Protein AF-A0A564Q5Y2-F1 (afdb_monomer)

Radius of gyration: 19.02 Å; Cα contacts (8 Å, |Δi|>4): 29; chains: 1; bounding box: 47×37×49 Å

Structure (mmCIF, N/CA/C/O backbone):
data_AF-A0A564Q5Y2-F1
#
_entry.id   AF-A0A564Q5Y2-F1
#
loop_
_atom_site.group_PDB
_atom_site.id
_atom_site.type_symbol
_atom_site.label_atom_id
_atom_site.label_alt_id
_atom_site.label_comp_id
_atom_site.label_asym_id
_atom_site.label_entity_id
_atom_site.label_seq_id
_atom_site.pdbx_PDB_ins_code
_atom_site.Cartn_x
_atom_site.Cartn_y
_atom_site.Cartn_z
_atom_site.occupancy
_atom_site.B_iso_or_equiv
_atom_site.auth_seq_id
_atom_site.auth_comp_id
_atom_site.auth_asym_id
_atom_site.auth_atom_id
_atom_site.pdbx_PDB_model_num
ATOM 1 N N . MET A 1 1 ? 5.763 -8.599 31.484 1.00 76.31 1 MET A N 1
ATOM 2 C CA . MET A 1 1 ? 4.288 -8.641 31.573 1.00 76.31 1 MET A CA 1
ATOM 3 C C . MET A 1 1 ? 3.766 -7.640 30.568 1.00 76.31 1 MET A C 1
ATOM 5 O O . MET A 1 1 ? 4.213 -6.505 30.619 1.00 76.31 1 MET A O 1
ATOM 9 N N . VAL A 1 2 ? 2.925 -8.085 29.642 1.00 80.00 2 VAL A N 1
ATOM 10 C CA . VAL A 1 2 ? 2.326 -7.241 28.600 1.00 80.00 2 VAL A CA 1
ATOM 11 C C . VAL A 1 2 ? 1.154 -6.483 29.225 1.00 80.00 2 VAL A C 1
ATOM 13 O O . VAL A 1 2 ? 0.372 -7.089 29.963 1.00 80.00 2 VAL A O 1
ATOM 16 N N . ASN A 1 3 ? 1.051 -5.175 29.008 1.00 93.44 3 ASN A N 1
ATOM 17 C CA . ASN A 1 3 ? -0.050 -4.384 29.552 1.00 93.44 3 ASN A CA 1
ATOM 18 C C . ASN A 1 3 ? -1.359 -4.634 28.765 1.00 93.44 3 ASN A C 1
ATOM 20 O O . ASN A 1 3 ? -1.361 -5.228 27.687 1.00 93.44 3 ASN A O 1
ATOM 24 N N . GLN A 1 4 ? -2.499 -4.199 29.308 1.00 89.94 4 GLN A N 1
ATOM 25 C CA . GLN A 1 4 ? -3.811 -4.475 28.705 1.00 89.94 4 GLN A CA 1
ATOM 26 C C . GLN A 1 4 ? -3.969 -3.875 27.295 1.00 89.94 4 GLN A C 1
ATOM 28 O O . GLN A 1 4 ? -4.650 -4.468 26.463 1.00 89.94 4 GLN A O 1
ATOM 33 N N . GLN A 1 5 ? -3.339 -2.730 27.008 1.00 8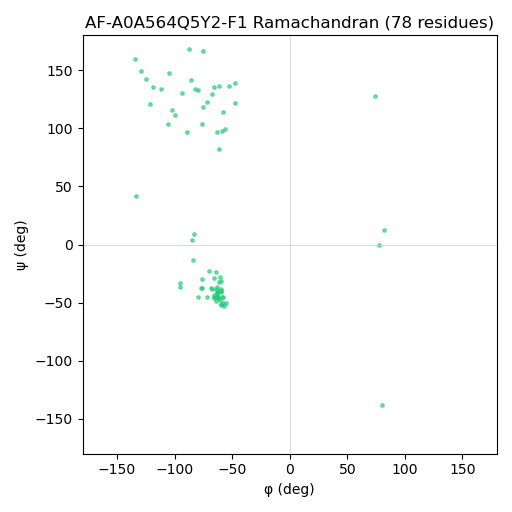7.75 5 GLN A N 1
ATOM 34 C CA . GLN A 1 5 ? -3.379 -2.109 25.679 1.00 87.75 5 GLN A CA 1
ATOM 35 C C . GLN A 1 5 ? -2.547 -2.903 24.672 1.00 87.75 5 GLN A C 1
ATOM 37 O O . GLN A 1 5 ? -3.017 -3.200 23.578 1.00 87.75 5 GLN A O 1
ATOM 42 N N . GLU A 1 6 ? -1.340 -3.306 25.059 1.00 88.25 6 GLU A N 1
ATOM 43 C CA . GLU A 1 6 ? -0.471 -4.151 24.241 1.00 88.25 6 GLU A CA 1
ATOM 44 C C . GLU A 1 6 ? -1.139 -5.496 23.930 1.00 88.25 6 GLU A C 1
ATOM 46 O O . GLU A 1 6 ? -1.049 -5.974 22.804 1.00 88.25 6 GLU A O 1
ATOM 51 N N . LYS A 1 7 ? -1.877 -6.081 24.883 1.00 90.44 7 LYS A N 1
ATOM 52 C CA . LYS A 1 7 ? -2.634 -7.318 24.650 1.00 90.44 7 LYS A CA 1
ATOM 53 C C . LYS A 1 7 ? -3.714 -7.143 23.578 1.00 90.44 7 LYS A C 1
ATOM 55 O O . LYS A 1 7 ? -3.811 -7.973 22.685 1.00 90.44 7 LYS A O 1
ATOM 60 N N . VAL A 1 8 ? -4.476 -6.049 23.628 1.00 90.75 8 VAL A N 1
ATOM 61 C CA . VAL A 1 8 ? -5.492 -5.735 22.606 1.00 90.75 8 VAL A CA 1
ATOM 62 C C . VAL A 1 8 ? -4.857 -5.570 21.224 1.00 90.75 8 VAL A C 1
ATOM 64 O O . VAL A 1 8 ? -5.414 -6.045 20.240 1.00 90.75 8 VAL A O 1
ATOM 67 N N . ILE A 1 9 ? -3.688 -4.928 21.146 1.00 87.00 9 ILE A N 1
ATOM 68 C CA . ILE A 1 9 ? -2.949 -4.773 19.887 1.00 87.00 9 ILE A CA 1
ATOM 69 C C . ILE A 1 9 ? -2.508 -6.139 19.358 1.00 87.00 9 ILE A C 1
ATOM 71 O O . ILE A 1 9 ? -2.744 -6.438 18.193 1.00 87.00 9 ILE A O 1
ATOM 75 N N . LEU A 1 10 ? -1.899 -6.971 20.204 1.00 86.81 10 LEU A N 1
ATOM 76 C CA . LEU A 1 10 ? -1.410 -8.293 19.810 1.00 86.81 10 LEU A CA 1
ATOM 77 C C . LEU A 1 10 ? -2.545 -9.223 19.364 1.00 86.81 10 LEU A C 1
ATOM 79 O O . LEU A 1 10 ? -2.388 -9.920 18.367 1.00 86.81 10 LEU A O 1
ATOM 83 N N . ASP A 1 11 ? -3.691 -9.188 20.047 1.00 89.19 11 ASP A N 1
ATOM 84 C CA . ASP A 1 11 ? -4.870 -9.986 19.691 1.00 89.19 11 ASP A CA 1
ATOM 85 C C . ASP A 1 11 ? -5.533 -9.501 18.383 1.00 89.19 11 ASP A C 1
ATOM 87 O O . ASP A 1 11 ? -6.231 -10.264 17.716 1.00 89.19 11 ASP A O 1
ATOM 91 N N . ALA A 1 12 ? -5.315 -8.239 17.995 1.00 86.38 12 ALA A N 1
ATOM 92 C CA . ALA A 1 12 ? -5.821 -7.668 16.747 1.00 86.38 12 ALA A CA 1
ATOM 93 C C . ALA A 1 12 ? -4.922 -7.956 15.529 1.00 86.38 12 ALA A C 1
ATOM 95 O O . ALA A 1 12 ? -5.351 -7.749 14.389 1.00 86.38 12 ALA A O 1
ATOM 96 N N . VAL A 1 13 ? -3.686 -8.421 15.744 1.00 87.12 13 VAL A N 1
ATOM 97 C CA . VAL A 1 13 ? -2.770 -8.785 14.659 1.00 87.12 13 VAL A CA 1
ATOM 98 C C . VAL A 1 13 ? -3.195 -10.125 14.069 1.00 87.12 13 VAL A C 1
ATOM 100 O O . VAL A 1 13 ? -3.166 -11.157 14.731 1.00 87.12 13 VAL A O 1
ATOM 103 N N . ASP A 1 14 ? -3.538 -10.109 12.784 1.00 90.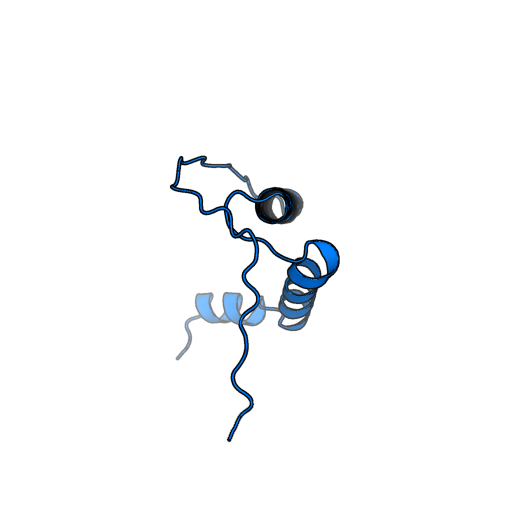19 14 ASP A N 1
ATOM 104 C CA . ASP A 1 14 ? -3.823 -11.306 11.996 1.00 90.19 14 ASP A CA 1
ATOM 105 C C . ASP A 1 14 ? -2.641 -11.583 11.045 1.00 90.19 14 ASP A C 1
ATOM 107 O O . ASP A 1 14 ? -2.503 -10.904 10.016 1.00 90.19 14 ASP A O 1
ATOM 111 N N . PRO A 1 15 ? -1.781 -12.575 11.351 1.00 89.44 15 PRO A N 1
ATOM 112 C CA . PRO A 1 15 ? -0.611 -12.890 10.534 1.00 89.44 15 PRO A CA 1
ATOM 113 C C . PRO A 1 15 ? -0.962 -13.303 9.101 1.00 89.44 15 PRO A C 1
ATOM 115 O O . PRO A 1 15 ? -0.173 -13.084 8.181 1.00 89.44 15 PRO A O 1
ATOM 118 N N . TRP A 1 16 ? -2.145 -13.882 8.881 1.00 90.69 16 TRP A N 1
ATOM 119 C CA . TRP A 1 16 ? -2.575 -14.320 7.555 1.00 90.69 16 TRP A CA 1
ATOM 120 C C . TRP A 1 16 ? -3.001 -13.145 6.688 1.00 90.69 16 TRP A C 1
ATOM 122 O O . TRP A 1 16 ? -2.674 -13.117 5.500 1.00 90.69 16 TRP A O 1
ATOM 132 N N . LYS A 1 17 ? -3.655 -12.138 7.278 1.00 87.31 17 LYS A N 1
ATOM 133 C CA . LYS A 1 17 ? -3.903 -10.867 6.585 1.00 87.31 17 LYS A CA 1
ATOM 134 C C . LYS A 1 17 ? -2.597 -10.163 6.241 1.00 87.31 17 LYS A C 1
ATOM 136 O O . LYS A 1 17 ? -2.458 -9.705 5.112 1.00 87.31 17 LYS A O 1
ATOM 141 N N . MET A 1 18 ? -1.625 -10.136 7.155 1.00 87.06 18 MET A N 1
ATOM 142 C CA . MET A 1 18 ? -0.304 -9.558 6.871 1.00 87.06 18 MET A CA 1
ATOM 143 C C . MET A 1 18 ? 0.384 -10.263 5.696 1.00 87.06 18 MET A C 1
ATOM 145 O O . MET A 1 18 ? 0.860 -9.595 4.783 1.00 87.06 18 MET A O 1
ATOM 149 N N . LEU A 1 19 ? 0.368 -11.599 5.668 1.00 87.81 19 LEU A N 1
ATOM 150 C CA . LEU A 1 19 ? 0.935 -12.378 4.565 1.00 87.81 19 LEU A CA 1
ATOM 151 C C . LEU A 1 19 ? 0.205 -12.135 3.234 1.00 87.81 19 LEU A C 1
ATOM 153 O O . LEU A 1 19 ? 0.838 -12.102 2.181 1.00 87.81 19 LEU A O 1
ATOM 157 N N . ALA A 1 20 ? -1.120 -11.985 3.255 1.00 86.94 20 ALA A N 1
ATOM 158 C CA . ALA A 1 20 ? -1.890 -11.688 2.050 1.00 86.94 20 ALA A CA 1
ATOM 159 C C . ALA A 1 20 ? -1.547 -10.300 1.480 1.00 86.94 20 ALA A C 1
ATOM 161 O O . ALA A 1 20 ? -1.329 -10.178 0.274 1.00 86.94 20 ALA A O 1
ATOM 162 N N . LEU A 1 21 ? -1.436 -9.281 2.341 1.00 84.31 21 LEU A N 1
ATOM 163 C CA . LEU A 1 21 ? -1.007 -7.935 1.941 1.00 84.31 21 LEU A CA 1
ATOM 164 C C . LEU A 1 21 ? 0.429 -7.943 1.391 1.00 84.31 21 LEU A C 1
ATOM 166 O O . LEU A 1 21 ? 0.695 -7.320 0.364 1.00 84.31 21 LEU A O 1
ATOM 170 N N . ASP A 1 22 ? 1.328 -8.697 2.028 1.00 83.88 22 ASP A N 1
ATOM 171 C CA . ASP A 1 22 ? 2.723 -8.834 1.599 1.00 83.88 22 ASP A CA 1
ATOM 172 C C . ASP A 1 22 ? 2.866 -9.544 0.247 1.00 83.88 22 ASP A C 1
ATOM 174 O O . ASP A 1 22 ? 3.792 -9.251 -0.496 1.00 83.88 22 ASP A O 1
ATOM 178 N N . ARG A 1 23 ? 1.937 -10.435 -0.124 1.00 84.56 23 ARG A N 1
ATOM 179 C CA . ARG A 1 23 ? 1.945 -11.103 -1.438 1.00 84.56 23 ARG A CA 1
ATOM 180 C C . ARG A 1 23 ? 1.447 -10.218 -2.570 1.00 84.56 23 ARG A C 1
ATOM 182 O O . ARG A 1 23 ? 1.998 -10.296 -3.665 1.00 84.56 23 ARG A O 1
ATOM 189 N N . TYR A 1 24 ? 0.438 -9.388 -2.319 1.00 78.31 24 TYR A N 1
ATOM 190 C CA . TYR A 1 24 ? -0.172 -8.544 -3.350 1.00 78.31 24 TYR A CA 1
ATOM 191 C C . TYR A 1 24 ? 0.845 -7.566 -3.960 1.00 78.31 24 TYR A C 1
ATOM 193 O O . TYR A 1 24 ? 0.993 -7.466 -5.175 1.00 78.31 24 TYR A O 1
ATOM 201 N N . LEU A 1 25 ? 1.612 -6.884 -3.108 1.00 77.94 25 LEU A N 1
ATOM 202 C CA . LEU A 1 25 ? 2.581 -5.871 -3.527 1.00 77.94 25 LEU A CA 1
ATOM 203 C C . LEU A 1 25 ? 3.651 -6.387 -4.521 1.00 77.94 25 LEU A C 1
ATOM 205 O O . LEU A 1 25 ? 3.829 -5.771 -5.569 1.00 77.94 25 LEU A O 1
ATOM 209 N N . PRO A 1 26 ? 4.388 -7.479 -4.258 1.00 79.81 26 PRO A N 1
ATOM 210 C CA . PRO A 1 26 ? 5.378 -8.011 -5.188 1.00 79.81 26 PRO A CA 1
ATOM 211 C C . PRO A 1 26 ? 4.766 -8.769 -6.372 1.00 79.81 26 PRO A C 1
ATOM 213 O O . PRO A 1 26 ? 5.392 -8.784 -7.427 1.00 79.81 26 PRO A O 1
ATOM 216 N N . GLN A 1 27 ? 3.593 -9.399 -6.227 1.00 83.12 27 GLN A N 1
ATOM 217 C CA . GLN A 1 27 ? 2.998 -10.194 -7.311 1.00 83.12 27 GLN A CA 1
ATOM 218 C C . GLN A 1 27 ? 2.296 -9.323 -8.354 1.00 83.12 27 GLN A C 1
ATOM 220 O O . GLN A 1 27 ? 2.525 -9.520 -9.546 1.00 83.12 27 GLN A O 1
ATOM 225 N N . ASP A 1 28 ? 1.505 -8.341 -7.919 1.00 82.19 28 ASP A N 1
ATOM 226 C CA . ASP A 1 28 ? 0.670 -7.552 -8.829 1.00 82.19 28 ASP A CA 1
ATOM 227 C C . ASP A 1 28 ? 1.335 -6.239 -9.260 1.00 82.19 28 ASP A C 1
ATOM 229 O O . ASP A 1 28 ? 1.145 -5.783 -10.389 1.00 82.19 28 ASP A O 1
ATOM 233 N N . ILE A 1 29 ? 2.142 -5.622 -8.387 1.00 85.69 29 ILE A N 1
ATOM 234 C CA . ILE A 1 29 ? 2.833 -4.360 -8.706 1.00 85.69 29 ILE A CA 1
ATOM 235 C C . ILE A 1 29 ? 4.256 -4.619 -9.214 1.00 85.69 29 ILE A C 1
ATOM 237 O O . ILE A 1 29 ? 4.721 -3.932 -10.126 1.00 85.69 29 ILE A O 1
ATOM 241 N N . GLY A 1 30 ? 4.944 -5.621 -8.663 1.00 86.12 30 GLY A N 1
ATOM 242 C CA . GLY A 1 30 ? 6.310 -5.970 -9.052 1.00 86.12 30 GLY A CA 1
ATOM 243 C C . GLY A 1 30 ? 7.367 -5.066 -8.411 1.00 86.12 30 GLY A C 1
ATOM 244 O O . GLY A 1 30 ? 7.315 -4.776 -7.213 1.00 86.12 30 GLY A O 1
ATOM 245 N N . SER A 1 31 ? 8.373 -4.658 -9.195 1.00 87.75 31 SER A N 1
ATOM 246 C CA . SER A 1 31 ? 9.435 -3.750 -8.734 1.00 87.75 31 SER A CA 1
ATOM 247 C C . SER A 1 31 ? 8.871 -2.365 -8.422 1.00 87.75 31 SER A C 1
ATOM 249 O O . SER A 1 31 ? 8.088 -1.828 -9.198 1.00 87.75 31 SER A O 1
ATOM 251 N N . ARG A 1 32 ? 9.281 -1.782 -7.292 1.00 88.69 32 ARG A N 1
ATOM 252 C CA . ARG A 1 32 ? 8.731 -0.534 -6.733 1.00 88.69 32 ARG A CA 1
ATOM 253 C C . ARG A 1 32 ? 9.843 0.424 -6.306 1.00 88.69 32 ARG A C 1
ATOM 255 O O . ARG A 1 32 ? 9.813 0.986 -5.219 1.00 88.69 32 ARG A O 1
ATOM 262 N N . MET A 1 33 ? 10.885 0.537 -7.127 1.00 87.31 33 MET A N 1
ATOM 263 C CA . MET A 1 33 ? 11.974 1.482 -6.868 1.00 87.31 33 MET A CA 1
ATOM 264 C C . MET A 1 33 ? 11.425 2.913 -6.871 1.00 87.31 33 MET A C 1
ATOM 266 O O . MET A 1 33 ? 10.633 3.254 -7.749 1.00 87.31 33 MET A O 1
ATOM 270 N N . SER A 1 34 ? 11.834 3.741 -5.912 1.00 86.00 34 SER A N 1
ATOM 271 C CA . SER A 1 34 ? 11.300 5.097 -5.752 1.00 86.00 34 SER A CA 1
ATOM 272 C C . SER A 1 34 ? 11.366 5.922 -7.040 1.00 86.00 34 SER A C 1
ATOM 274 O O . SER A 1 34 ? 12.371 5.902 -7.751 1.00 86.00 34 SER A O 1
ATOM 276 N N . GLY A 1 35 ? 10.288 6.642 -7.345 1.00 83.12 35 GLY A N 1
ATOM 277 C CA . GLY A 1 35 ? 10.156 7.449 -8.560 1.00 83.12 35 GLY A CA 1
ATOM 278 C C . GLY A 1 35 ? 9.843 6.656 -9.835 1.00 83.12 35 GLY A C 1
ATOM 279 O O . GLY A 1 35 ? 9.701 7.259 -10.897 1.00 83.12 35 GLY A O 1
ATOM 280 N N . THR A 1 36 ? 9.716 5.328 -9.762 1.00 86.69 36 THR A N 1
ATOM 281 C CA . THR A 1 36 ? 9.255 4.507 -10.893 1.00 86.69 36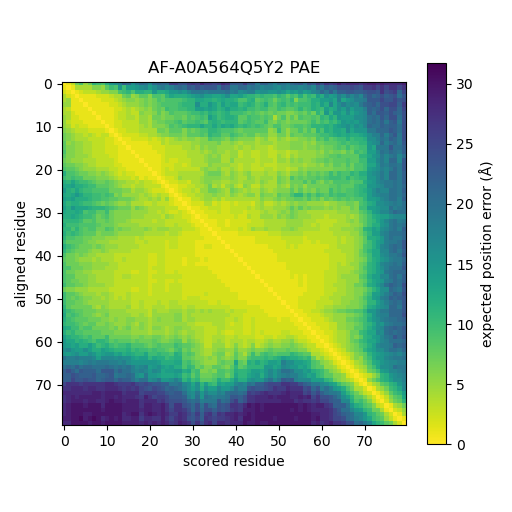 THR A CA 1
ATOM 282 C C . THR A 1 36 ? 7.733 4.381 -10.929 1.00 86.69 36 THR A C 1
ATOM 284 O O . THR A 1 36 ? 7.025 4.668 -9.966 1.00 86.69 36 THR A O 1
ATOM 287 N N . GLU A 1 37 ? 7.211 3.862 -12.038 1.00 87.62 37 GLU A N 1
ATOM 288 C CA . GLU A 1 37 ? 5.786 3.546 -12.172 1.00 87.62 37 GLU A CA 1
ATOM 289 C C . GLU A 1 37 ? 5.297 2.523 -11.129 1.00 87.62 37 GLU A C 1
ATOM 291 O O . GLU A 1 37 ? 4.149 2.575 -10.688 1.00 87.62 37 GLU A O 1
ATOM 296 N N . GLY A 1 38 ? 6.167 1.604 -10.697 1.00 89.19 38 GLY A N 1
ATOM 297 C CA . GLY A 1 38 ? 5.841 0.667 -9.625 1.00 89.19 38 GLY A CA 1
ATOM 298 C C . GLY A 1 38 ? 5.676 1.357 -8.271 1.00 89.19 38 GLY A C 1
ATOM 299 O O . GLY A 1 38 ? 4.764 1.020 -7.522 1.00 89.19 38 GLY A O 1
ATOM 300 N N . ASP A 1 39 ? 6.506 2.359 -7.979 1.00 90.00 39 ASP A N 1
ATOM 301 C CA . ASP A 1 39 ? 6.379 3.189 -6.775 1.00 90.00 39 ASP A CA 1
ATOM 302 C C . ASP A 1 39 ? 5.051 3.959 -6.770 1.00 90.00 39 ASP A C 1
ATOM 304 O O . ASP A 1 39 ? 4.287 3.868 -5.811 1.00 90.00 39 ASP A O 1
ATOM 308 N N . ARG A 1 40 ? 4.686 4.585 -7.900 1.00 90.62 40 ARG A N 1
ATOM 309 C CA . ARG A 1 40 ? 3.382 5.253 -8.065 1.00 90.62 40 ARG A CA 1
ATOM 310 C C . ARG A 1 40 ? 2.208 4.309 -7.775 1.00 90.62 40 ARG A C 1
ATOM 312 O O . ARG A 1 40 ? 1.335 4.640 -6.977 1.00 90.62 40 ARG A O 1
ATOM 319 N N . LYS A 1 41 ? 2.201 3.116 -8.379 1.00 91.75 41 LYS A N 1
ATOM 320 C CA . LYS A 1 41 ? 1.153 2.101 -8.161 1.00 91.75 41 LYS A CA 1
ATOM 321 C C . LYS A 1 41 ? 1.103 1.607 -6.715 1.00 91.75 41 LYS A C 1
ATOM 323 O O . LYS A 1 41 ? 0.022 1.337 -6.196 1.00 91.75 41 LYS A O 1
ATOM 328 N N . ALA A 1 42 ? 2.258 1.481 -6.062 1.00 92.19 42 ALA A N 1
ATOM 329 C CA . ALA A 1 42 ? 2.337 1.082 -4.662 1.00 92.19 42 ALA A CA 1
ATOM 330 C C . ALA A 1 42 ? 1.723 2.139 -3.742 1.00 92.19 42 ALA A C 1
ATOM 332 O O . ALA A 1 42 ? 0.929 1.788 -2.871 1.00 92.19 42 ALA A O 1
ATOM 333 N N . ILE A 1 43 ? 2.039 3.417 -3.974 1.00 92.81 43 ILE A N 1
ATOM 334 C CA . ILE A 1 43 ? 1.450 4.546 -3.247 1.00 92.81 43 ILE A CA 1
ATOM 335 C C . ILE A 1 43 ? -0.075 4.524 -3.401 1.00 92.81 43 ILE A C 1
ATOM 337 O O . ILE A 1 43 ? -0.784 4.525 -2.399 1.00 92.81 43 ILE A O 1
ATOM 341 N N . GLU A 1 44 ? -0.585 4.408 -4.631 1.00 92.88 44 GLU A N 1
ATOM 342 C CA . GLU A 1 44 ? -2.030 4.366 -4.896 1.00 92.88 44 GLU A CA 1
ATOM 343 C C . GLU A 1 44 ? -2.733 3.222 -4.168 1.00 92.88 44 GLU A C 1
ATOM 345 O O . GLU A 1 44 ? -3.779 3.430 -3.550 1.00 92.88 44 GLU A O 1
ATOM 350 N N . TRP A 1 45 ? -2.155 2.021 -4.205 1.00 91.81 45 TRP A N 1
ATOM 351 C CA . TRP A 1 45 ? -2.739 0.865 -3.537 1.00 91.81 45 TRP A CA 1
ATOM 352 C C . TRP A 1 45 ? -2.753 1.021 -2.012 1.00 91.81 45 TRP A C 1
ATOM 354 O O . TRP A 1 45 ? -3.783 0.772 -1.385 1.00 91.81 45 TRP A O 1
ATOM 364 N N . VAL A 1 46 ? -1.643 1.467 -1.411 1.00 92.06 46 VAL A N 1
ATOM 365 C CA . VAL A 1 46 ? -1.552 1.667 0.045 1.00 92.06 46 VAL A CA 1
ATOM 366 C C . VAL A 1 46 ? -2.535 2.745 0.500 1.00 92.06 46 VAL A C 1
ATOM 368 O O . VAL A 1 46 ? -3.259 2.541 1.477 1.00 92.06 46 VAL A O 1
ATOM 371 N N . SER A 1 47 ? -2.607 3.868 -0.220 1.00 94.56 47 SER A N 1
ATOM 372 C CA . SER A 1 47 ? -3.566 4.932 0.075 1.00 94.56 47 SER A CA 1
ATOM 373 C C . SER A 1 47 ? -4.999 4.415 -0.007 1.00 94.56 47 SER A C 1
ATOM 375 O O . SER A 1 47 ? -5.738 4.546 0.965 1.00 94.56 47 SER A O 1
ATOM 377 N N . ALA A 1 48 ? -5.375 3.743 -1.100 1.00 92.50 48 ALA A N 1
ATOM 378 C CA . ALA A 1 48 ? -6.716 3.185 -1.259 1.00 92.50 48 ALA A CA 1
ATOM 379 C C . ALA A 1 48 ? -7.064 2.165 -0.162 1.00 92.50 48 ALA A C 1
ATOM 381 O O . ALA A 1 48 ? -8.185 2.178 0.352 1.00 92.50 48 ALA A O 1
ATOM 382 N N . HIS A 1 49 ? -6.109 1.318 0.241 1.00 91.50 49 HIS A N 1
ATOM 383 C CA . HIS A 1 49 ? -6.303 0.354 1.322 1.00 91.50 49 HIS A CA 1
ATOM 384 C C . HIS A 1 49 ? -6.653 1.055 2.639 1.00 91.50 49 HIS A C 1
ATOM 386 O O . HIS A 1 49 ? -7.686 0.753 3.237 1.00 91.50 49 HIS A O 1
ATOM 392 N N . PHE A 1 50 ? -5.862 2.039 3.069 1.00 93.19 50 PHE A N 1
ATOM 393 C CA . PHE A 1 50 ? -6.137 2.756 4.315 1.00 93.19 50 PHE A CA 1
ATOM 394 C C . PHE A 1 50 ? -7.397 3.627 4.241 1.00 93.19 50 PHE A C 1
ATOM 396 O O . PHE A 1 50 ? -8.168 3.647 5.203 1.00 93.1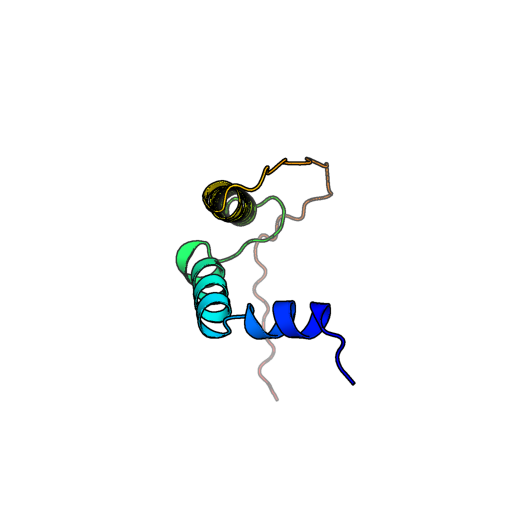9 50 PHE A O 1
ATOM 403 N N . THR A 1 51 ? -7.675 4.267 3.100 1.00 95.00 51 THR A N 1
ATOM 404 C CA . THR A 1 5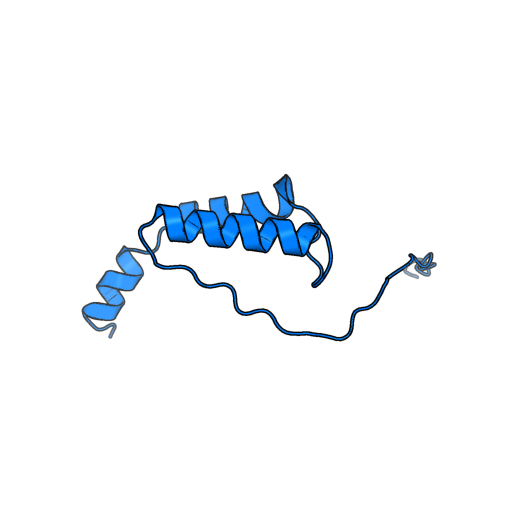1 ? -8.948 4.975 2.892 1.00 95.00 51 THR A CA 1
ATOM 405 C C . THR A 1 51 ? -10.140 4.022 3.023 1.00 95.00 51 THR A C 1
ATOM 407 O O . THR A 1 51 ? -11.131 4.369 3.662 1.00 95.00 51 THR A O 1
ATOM 410 N N . SER A 1 52 ? -10.047 2.797 2.485 1.00 94.19 52 SER A N 1
ATOM 411 C CA . SER A 1 52 ? -11.121 1.793 2.577 1.00 94.19 52 SER A CA 1
ATOM 412 C C . SER A 1 52 ? -11.412 1.332 4.012 1.00 94.19 52 SER A C 1
ATOM 414 O O . SER A 1 52 ? -12.527 0.911 4.311 1.00 94.19 52 SER A O 1
ATOM 416 N N . LEU A 1 53 ? -10.435 1.471 4.914 1.00 93.19 53 LEU A N 1
ATOM 417 C CA . LEU A 1 53 ? -10.576 1.213 6.350 1.00 93.19 53 LEU A CA 1
ATOM 418 C C . LEU A 1 53 ? -11.127 2.425 7.127 1.00 93.19 53 LEU A C 1
ATOM 420 O O . LEU A 1 53 ? -11.218 2.379 8.352 1.00 93.19 53 LEU A O 1
ATOM 424 N N . GLY A 1 54 ? -11.491 3.509 6.434 1.00 95.69 54 GLY A N 1
ATOM 425 C CA . GLY A 1 54 ? -12.030 4.732 7.028 1.00 95.69 54 GLY A CA 1
ATOM 426 C C . GLY A 1 54 ? -10.970 5.685 7.582 1.00 95.69 54 GLY A C 1
ATOM 427 O O . GLY A 1 54 ? -11.314 6.627 8.297 1.00 95.69 54 GLY A O 1
ATOM 428 N N . LEU A 1 55 ? -9.689 5.466 7.272 1.00 95.25 55 LEU A N 1
ATOM 429 C CA . LEU A 1 55 ? -8.613 6.356 7.698 1.00 95.25 55 LEU A CA 1
ATOM 430 C C . LEU A 1 55 ? -8.441 7.510 6.711 1.00 95.25 55 LEU A C 1
ATOM 432 O O . LEU A 1 55 ? -8.510 7.338 5.493 1.00 95.25 55 LEU A O 1
ATOM 436 N N . LYS A 1 56 ? -8.165 8.700 7.249 1.00 95.06 56 LYS A N 1
ATOM 437 C CA . LYS A 1 56 ? -7.751 9.844 6.439 1.00 95.06 56 LYS A CA 1
ATOM 438 C C . LYS A 1 56 ? -6.325 9.603 5.946 1.00 95.06 56 LYS A C 1
ATOM 440 O O . LYS A 1 56 ? -5.416 9.429 6.752 1.00 95.06 56 LYS A O 1
ATOM 445 N N . THR A 1 57 ? -6.139 9.619 4.634 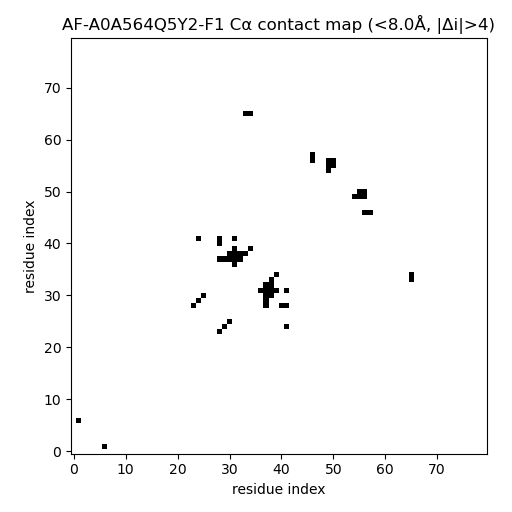1.00 94.94 57 THR A N 1
ATOM 446 C CA . THR A 1 57 ? -4.836 9.459 3.980 1.00 94.94 57 THR A CA 1
ATOM 447 C C . THR A 1 57 ? -4.431 10.761 3.306 1.00 94.94 57 THR A C 1
ATOM 449 O O . THR A 1 57 ? -5.237 11.358 2.592 1.00 94.94 57 THR A O 1
ATOM 452 N N . GLU A 1 58 ? -3.186 11.181 3.498 1.00 94.56 58 GLU A N 1
ATOM 453 C CA . GLU A 1 58 ? -2.600 12.363 2.863 1.00 94.56 58 GLU A CA 1
ATOM 454 C C . GLU A 1 58 ? -1.320 11.952 2.133 1.00 94.56 58 GLU A C 1
ATOM 456 O O . GLU A 1 58 ? -0.587 11.081 2.604 1.00 94.56 58 GLU A O 1
ATOM 461 N N . LEU A 1 59 ? -1.078 12.552 0.967 1.00 91.69 59 LEU A N 1
ATOM 462 C CA . LEU A 1 59 ? 0.143 12.346 0.195 1.00 91.69 59 LEU A CA 1
ATOM 463 C C . LEU A 1 59 ? 1.062 13.544 0.408 1.00 91.69 59 LEU A C 1
ATOM 465 O O . LEU A 1 59 ? 0.720 14.660 0.019 1.00 91.69 59 LEU A O 1
ATOM 469 N N . ASP A 1 60 ? 2.220 13.297 1.015 1.00 92.25 60 ASP A N 1
ATOM 470 C CA . ASP A 1 60 ? 3.283 14.287 1.146 1.00 92.25 60 ASP A CA 1
ATOM 471 C C . ASP A 1 60 ? 4.349 14.030 0.078 1.00 92.25 60 ASP A C 1
ATOM 473 O O . ASP A 1 60 ? 5.031 13.002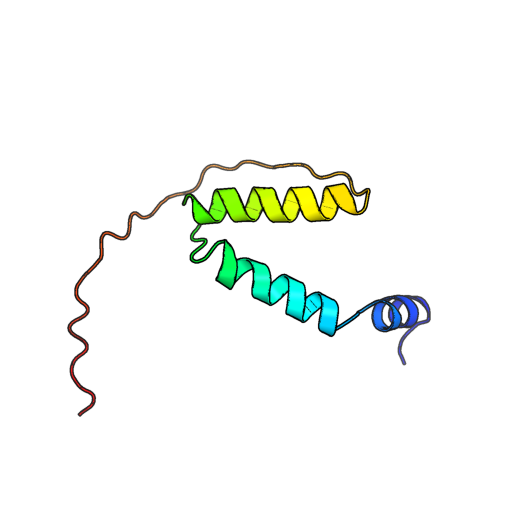 0.076 1.00 92.25 60 ASP A O 1
ATOM 477 N N . HIS A 1 61 ? 4.439 14.946 -0.881 1.00 87.12 61 HIS A N 1
ATOM 478 C CA . HIS A 1 61 ? 5.352 14.828 -2.006 1.00 87.12 61 HIS A CA 1
ATOM 479 C C . HIS A 1 61 ? 6.660 15.547 -1.698 1.00 87.12 61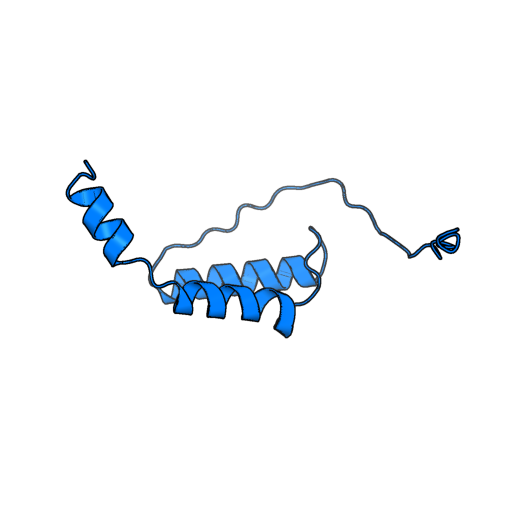 HIS A C 1
ATOM 481 O O . HIS A 1 61 ? 6.673 16.732 -1.373 1.00 87.12 61 HIS A O 1
ATOM 487 N N . PHE A 1 62 ? 7.778 14.860 -1.914 1.00 85.31 62 PHE A N 1
ATOM 488 C CA . PHE A 1 62 ? 9.102 15.461 -1.839 1.00 85.31 62 PHE A CA 1
ATOM 489 C C . PHE A 1 62 ? 9.910 15.147 -3.094 1.00 85.31 62 PHE A C 1
ATOM 491 O O . PHE A 1 62 ? 9.763 14.098 -3.721 1.00 85.31 62 PHE A O 1
ATOM 498 N N . ASN A 1 63 ? 10.792 16.076 -3.454 1.00 83.31 63 ASN A N 1
ATOM 499 C CA . ASN A 1 63 ? 11.736 15.869 -4.541 1.00 83.31 63 ASN A CA 1
ATOM 500 C C . ASN A 1 63 ? 12.941 15.087 -4.016 1.00 83.31 63 ASN A C 1
ATOM 502 O O . ASN A 1 63 ? 13.502 15.428 -2.975 1.00 83.31 63 ASN A O 1
ATOM 506 N N . THR A 1 64 ? 13.366 14.071 -4.760 1.00 75.31 64 THR A N 1
ATOM 507 C CA . THR A 1 64 ? 14.560 13.282 -4.446 1.00 75.31 64 THR A CA 1
ATOM 508 C C . THR A 1 64 ? 15.412 13.074 -5.691 1.00 75.31 64 THR A C 1
ATOM 510 O O . THR A 1 64 ? 14.934 13.214 -6.818 1.00 75.31 64 THR A O 1
ATOM 513 N N . LEU A 1 65 ? 16.690 12.754 -5.488 1.00 77.75 65 LEU A N 1
ATOM 514 C CA . LEU A 1 65 ? 17.571 12.337 -6.573 1.00 77.75 65 LEU A CA 1
ATOM 515 C C . LEU A 1 65 ? 17.098 10.977 -7.097 1.00 77.75 65 LEU A C 1
ATOM 517 O O . LEU A 1 65 ? 16.895 10.045 -6.319 1.00 77.75 65 LEU A O 1
ATOM 521 N N . SER A 1 66 ? 16.937 10.866 -8.412 1.00 71.50 66 SER A N 1
ATOM 522 C CA . SER A 1 66 ? 16.577 9.619 -9.081 1.00 71.50 66 SER A CA 1
ATOM 523 C C . SER A 1 66 ? 17.788 9.016 -9.787 1.00 71.50 66 SER A C 1
ATOM 525 O O . SER A 1 66 ? 18.678 9.722 -10.268 1.00 71.50 66 SER A O 1
ATOM 527 N N . TRP A 1 67 ? 17.829 7.686 -9.838 1.00 72.81 67 TRP A N 1
ATOM 528 C CA . TRP A 1 67 ? 18.833 6.938 -10.584 1.00 72.81 67 TRP A CA 1
ATOM 529 C C . TRP A 1 67 ? 18.136 6.059 -11.618 1.00 72.81 67 TRP A C 1
ATOM 531 O O . TRP A 1 67 ? 17.311 5.219 -11.271 1.00 72.81 67 TRP A O 1
ATOM 541 N N . ASP A 1 68 ? 18.462 6.273 -12.891 1.00 69.38 68 ASP A N 1
ATOM 542 C CA . ASP A 1 68 ? 17.978 5.454 -14.000 1.00 69.38 68 ASP A CA 1
ATOM 543 C C 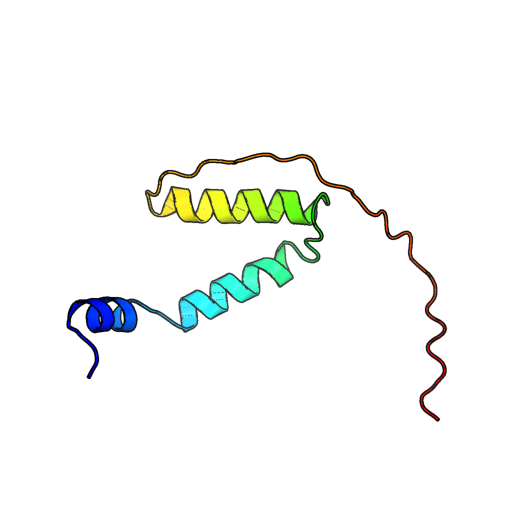. ASP A 1 68 ? 18.949 4.285 -14.218 1.00 69.38 68 ASP A C 1
ATOM 545 O O . ASP A 1 68 ? 20.009 4.435 -14.837 1.00 69.38 68 ASP A O 1
ATOM 549 N N . TYR A 1 69 ? 18.622 3.120 -13.654 1.00 69.38 69 TYR A N 1
ATOM 550 C CA . TYR A 1 69 ? 19.403 1.907 -13.876 1.00 69.38 69 TYR A CA 1
ATOM 551 C C . TYR A 1 69 ? 19.100 1.333 -15.264 1.00 69.38 69 TYR A C 1
ATOM 553 O O . TYR A 1 69 ? 18.081 0.681 -15.479 1.00 69.38 69 TYR A O 1
ATOM 561 N N . ARG A 1 70 ? 20.026 1.526 -16.208 1.00 66.31 70 ARG A N 1
ATOM 562 C CA . ARG A 1 70 ? 19.876 1.078 -17.606 1.00 66.31 70 ARG A CA 1
ATOM 563 C C . ARG A 1 70 ? 20.239 -0.383 -17.871 1.00 66.31 70 ARG A C 1
ATOM 565 O O . ARG A 1 70 ? 20.300 -0.787 -19.028 1.00 66.31 70 ARG A O 1
ATOM 572 N N . GLY A 1 71 ? 20.470 -1.169 -16.821 1.00 59.50 71 GLY A N 1
ATOM 573 C CA . GLY A 1 71 ? 21.020 -2.510 -16.963 1.00 59.50 71 GLY A CA 1
ATOM 574 C C . GLY A 1 71 ? 22.509 -2.459 -17.295 1.00 59.50 71 GLY A C 1
ATOM 575 O O . GLY A 1 71 ? 22.958 -1.778 -18.212 1.00 59.50 71 GLY A O 1
ATOM 576 N N . GLY A 1 72 ? 23.296 -3.188 -16.522 1.00 50.31 72 GLY A N 1
ATOM 577 C CA . GLY A 1 72 ? 24.595 -3.662 -16.965 1.00 50.31 72 GLY A CA 1
ATOM 578 C C . GLY A 1 72 ? 24.524 -5.173 -16.930 1.00 50.31 72 GLY A C 1
ATOM 579 O O . GLY A 1 72 ? 24.015 -5.718 -15.947 1.00 50.31 72 GLY A O 1
ATOM 580 N N . ASP A 1 73 ? 25.027 -5.841 -17.966 1.00 54.81 73 ASP A N 1
ATOM 581 C CA . ASP A 1 73 ? 25.373 -7.250 -17.840 1.00 54.81 73 ASP A CA 1
ATOM 582 C C . ASP A 1 73 ? 26.405 -7.343 -16.717 1.00 54.81 73 ASP A C 1
ATOM 584 O O . ASP A 1 73 ? 27.596 -7.080 -16.899 1.00 54.81 73 ASP A O 1
ATOM 588 N N . LEU A 1 74 ? 25.940 -7.683 -15.516 1.00 53.94 74 LEU A N 1
ATOM 589 C CA . LEU A 1 74 ? 26.812 -8.244 -14.510 1.00 53.94 74 LEU A CA 1
ATOM 590 C C . LEU A 1 74 ? 27.280 -9.557 -15.121 1.00 53.94 74 LEU A C 1
ATOM 592 O O . LEU A 1 74 ? 26.572 -10.563 -15.070 1.00 53.94 74 LEU A O 1
ATOM 596 N N . GLN A 1 75 ? 28.468 -9.540 -15.728 1.00 53.28 75 GLN A N 1
ATOM 597 C CA . GLN A 1 75 ? 29.243 -10.753 -15.919 1.00 53.28 75 GLN A CA 1
ATOM 598 C C . GLN A 1 75 ? 29.534 -11.274 -14.515 1.00 53.28 75 GLN A C 1
ATOM 600 O O . GLN A 1 75 ? 30.567 -10.975 -13.921 1.00 53.28 75 GLN A O 1
ATOM 605 N N . GLY A 1 76 ? 28.561 -11.989 -13.949 1.00 50.38 76 GLY A N 1
ATOM 606 C CA . GLY A 1 76 ? 28.750 -12.806 -12.776 1.00 50.38 76 GLY A CA 1
ATOM 607 C C . GLY A 1 76 ? 29.862 -13.764 -13.142 1.00 50.38 76 GLY A C 1
ATOM 608 O O . GLY A 1 76 ? 29.642 -14.726 -13.881 1.00 50.38 76 GLY A O 1
ATOM 609 N N . GLY A 1 77 ? 31.077 -13.447 -12.692 1.00 44.84 77 GLY A N 1
ATOM 610 C CA . GLY A 1 77 ? 32.163 -14.404 -12.674 1.00 44.84 77 GLY A CA 1
ATOM 611 C C . GLY A 1 77 ? 31.588 -15.663 -12.051 1.00 44.84 77 GLY A C 1
ATOM 612 O O . GLY A 1 77 ? 30.997 -15.602 -10.970 1.00 44.84 77 GLY A O 1
ATOM 613 N N . ARG A 1 78 ? 31.646 -16.768 -12.800 1.00 48.09 78 ARG A N 1
ATOM 614 C CA . ARG A 1 78 ? 31.173 -18.066 -12.320 1.00 48.09 78 ARG A CA 1
ATOM 615 C C . ARG A 1 78 ? 31.753 -18.281 -10.919 1.00 48.09 78 ARG A C 1
ATOM 617 O O . ARG A 1 78 ? 32.920 -17.933 -10.724 1.00 48.09 78 ARG A O 1
ATOM 624 N N . PRO A 1 79 ? 30.982 -18.823 -9.965 1.00 55.12 79 PRO A N 1
ATOM 625 C CA . PRO A 1 79 ? 31.568 -19.230 -8.700 1.00 55.12 79 PRO A CA 1
ATOM 626 C C . PRO A 1 79 ? 32.666 -20.250 -9.030 1.00 55.12 79 PRO A C 1
ATOM 628 O O . PRO A 1 79 ? 32.375 -21.291 -9.623 1.00 55.12 79 PRO A O 1
ATOM 631 N N . PHE A 1 80 ? 33.919 -19.876 -8.764 1.00 52.25 80 PHE A N 1
ATOM 632 C CA . PHE A 1 80 ? 35.037 -20.812 -8.712 1.00 52.25 80 PHE A CA 1
ATOM 633 C C . PHE A 1 80 ? 34.923 -21.626 -7.426 1.00 52.25 80 PHE A C 1
ATOM 635 O O . PHE A 1 80 ? 34.577 -21.012 -6.388 1.00 52.25 80 PHE A O 1
#

Secondary structure (DSSP, 8-state):
---HHHHHHHHH--HHHHHHHHHHIIIII----TTSHHHHHHHHHHHHHHHHTT--------------------------

Mean predicted aligned error: 9.57 Å

pLDDT: mean 82.54, std 13.14, range [44.84, 95.69]

Solvent-accessible surface area (backbone atoms only — not comparable to full-atom values): 5294 Å² total; per-residue (Å²): 134,83,51,76,67,57,48,55,54,58,73,67,60,52,70,66,59,52,52,51,57,62,48,47,50,56,71,76,57,42,71,53,57,82,92,36,74,28,26,54,54,49,52,52,51,54,46,52,54,42,40,73,72,72,43,91,72,81,89,84,86,79,92,74,92,79,80,87,82,83,76,73,87,73,78,68,71,72,88,125

Sequence (80 aa):
MVNQQEKVILDAVDPWKMLALDRYLPQDIGSRMSGTEGDRKAIEWVSAHFTSLGLKTELDHFNTLSWDYRGGDLQGGRPF

Foldseek 3Di:
DQDPVSVVVVVPDDVVVVVVVVCCLCPVLNDQPPPDPSVVVVVVVVQVVCVVVVDDDDDDDDDDDDDDCPDDPPPPPPDD